Protein AF-A0A944BV56-F1 (afdb_monomer)

Mean predicted aligned error: 5.51 Å

Radius of gyration: 13.83 Å; Cα contacts (8 Å, |Δi|>4): 151; chains: 1; bounding box: 31×41×32 Å

Secondary structure (DSSP, 8-state):
-EEEEEETTTEEEEES--SSHHHHHHHHHHHHHHHHHHHHH-SS-EEEEETTEEEEE--GGGHHHHHHHHHHHHHHHHHSBTTEEEEEE--HHHHHHHHH--

Structure (mmCIF, N/CA/C/O backbone):
data_AF-A0A944BV56-F1
#
_entry.id   AF-A0A944BV56-F1
#
loop_
_atom_site.group_PDB
_atom_site.id
_atom_site.type_symbol
_atom_site.label_atom_id
_atom_site.label_alt_id
_atom_site.label_comp_id
_atom_site.label_asym_id
_atom_site.label_entity_id
_atom_site.label_seq_id
_atom_site.pdbx_PDB_ins_code
_atom_site.Cartn_x
_atom_site.Cartn_y
_atom_site.Cartn_z
_atom_site.occupancy
_atom_site.B_iso_or_equiv
_atom_site.auth_seq_id
_atom_site.auth_comp_id
_atom_site.auth_asym_id
_atom_site.auth_atom_id
_atom_site.pdbx_PDB_model_num
ATOM 1 N N . MET A 1 1 ? -6.991 -4.837 14.073 1.00 87.25 1 MET A N 1
ATOM 2 C CA . MET A 1 1 ? -6.757 -3.451 13.615 1.00 87.25 1 MET A CA 1
ATOM 3 C C . MET A 1 1 ? -5.787 -3.560 12.464 1.00 87.25 1 MET A C 1
ATOM 5 O O . MET A 1 1 ? -4.832 -4.317 12.599 1.00 87.25 1 MET A O 1
ATOM 9 N N . THR A 1 2 ? -6.052 -2.881 11.352 1.00 94.69 2 THR A N 1
ATOM 10 C CA . THR A 1 2 ? -5.130 -2.874 10.210 1.00 94.69 2 THR A CA 1
ATOM 11 C C . THR A 1 2 ? -4.175 -1.697 10.343 1.00 94.69 2 THR A C 1
ATOM 13 O O . THR A 1 2 ? -4.609 -0.559 10.526 1.00 94.69 2 THR A O 1
ATOM 16 N N . GLU A 1 3 ? -2.880 -1.973 10.263 1.00 96.38 3 GLU A N 1
ATOM 17 C CA . GLU A 1 3 ? -1.824 -0.966 10.316 1.00 96.38 3 GLU A CA 1
ATOM 18 C C . GLU A 1 3 ? -1.218 -0.800 8.929 1.00 96.38 3 GLU A C 1
ATOM 20 O O . GLU A 1 3 ? -0.830 -1.779 8.297 1.00 96.38 3 GLU A O 1
ATOM 25 N N . ILE A 1 4 ? -1.142 0.439 8.456 1.00 96.50 4 ILE A N 1
ATOM 26 C CA . ILE A 1 4 ? -0.576 0.776 7.154 1.00 96.50 4 ILE A CA 1
ATOM 27 C C . ILE A 1 4 ? 0.534 1.789 7.381 1.00 96.50 4 ILE A C 1
ATOM 29 O O . ILE A 1 4 ? 0.320 2.839 7.980 1.00 96.50 4 ILE A O 1
ATOM 33 N N . THR A 1 5 ? 1.733 1.479 6.912 1.00 96.06 5 THR A N 1
ATOM 34 C CA . THR A 1 5 ? 2.880 2.382 6.939 1.00 96.06 5 THR A CA 1
ATOM 35 C C . THR A 1 5 ? 3.259 2.730 5.512 1.00 96.06 5 THR A C 1
ATOM 37 O O . THR A 1 5 ? 3.477 1.839 4.701 1.00 96.06 5 THR A O 1
ATOM 40 N N . ILE A 1 6 ? 3.358 4.022 5.218 1.00 92.75 6 ILE A N 1
ATOM 41 C CA . ILE A 1 6 ? 3.832 4.538 3.934 1.00 92.75 6 ILE A CA 1
ATOM 42 C C . ILE A 1 6 ? 5.129 5.297 4.214 1.00 92.75 6 ILE A C 1
ATOM 44 O O . ILE A 1 6 ? 5.117 6.328 4.892 1.00 92.75 6 ILE A O 1
ATOM 48 N N . LYS A 1 7 ? 6.261 4.752 3.762 1.00 89.50 7 LYS A N 1
ATOM 49 C CA . LYS A 1 7 ? 7.592 5.350 3.909 1.00 89.50 7 LYS A CA 1
ATOM 50 C C . LYS A 1 7 ? 7.982 6.032 2.601 1.00 89.50 7 LYS A C 1
ATOM 52 O O . LYS A 1 7 ? 8.174 5.383 1.570 1.00 89.50 7 LYS A O 1
ATOM 57 N N . GLY A 1 8 ? 8.102 7.353 2.653 1.00 80.50 8 GLY A N 1
ATOM 58 C CA . GLY A 1 8 ? 8.257 8.199 1.478 1.00 80.50 8 GLY A CA 1
ATOM 59 C C . GLY A 1 8 ? 7.116 7.963 0.493 1.00 80.50 8 GLY A C 1
ATOM 60 O O . GLY A 1 8 ? 5.958 7.862 0.892 1.00 80.50 8 GLY A O 1
ATOM 61 N N . LYS A 1 9 ? 7.456 7.844 -0.790 1.00 81.19 9 LYS A N 1
ATOM 62 C CA . LYS A 1 9 ? 6.492 7.617 -1.876 1.00 81.19 9 LYS A CA 1
ATOM 63 C C . LYS A 1 9 ? 6.563 6.217 -2.490 1.00 81.19 9 LYS A C 1
ATOM 65 O O . LYS A 1 9 ? 5.966 5.984 -3.535 1.00 81.19 9 LYS A O 1
ATOM 70 N N . TYR A 1 10 ? 7.315 5.306 -1.869 1.00 88.12 10 TYR A N 1
ATOM 71 C CA . TYR A 1 10 ? 7.808 4.109 -2.558 1.00 88.12 10 TYR A CA 1
ATOM 72 C C . TYR A 1 10 ? 7.716 2.817 -1.747 1.00 88.12 10 TYR A C 1
ATOM 74 O O . TYR A 1 10 ? 7.679 1.761 -2.357 1.00 88.12 10 TYR A O 1
ATOM 82 N N . ASP A 1 11 ? 7.675 2.854 -0.412 1.00 93.81 11 ASP A N 1
ATOM 83 C CA . ASP A 1 11 ? 7.617 1.636 0.417 1.00 93.81 11 ASP A CA 1
ATOM 84 C C . ASP A 1 11 ? 6.337 1.643 1.257 1.00 93.81 11 ASP A C 1
ATOM 86 O O . ASP A 1 11 ? 6.143 2.495 2.127 1.00 93.81 11 ASP A O 1
ATOM 90 N N . ILE A 1 12 ? 5.444 0.706 0.955 1.00 96.94 12 ILE A N 1
ATOM 91 C CA . ILE A 1 12 ? 4.142 0.540 1.596 1.00 96.94 12 ILE A CA 1
ATOM 92 C C . ILE A 1 12 ? 4.160 -0.786 2.340 1.00 96.94 12 ILE A C 1
ATOM 94 O O . ILE A 1 12 ? 4.439 -1.829 1.759 1.00 96.94 12 ILE A O 1
ATOM 98 N N . GLU A 1 13 ? 3.792 -0.762 3.613 1.00 97.69 13 GLU A N 1
ATOM 99 C CA . GLU A 1 13 ? 3.663 -1.949 4.448 1.00 97.69 13 GLU A CA 1
ATOM 100 C C . GLU A 1 13 ? 2.274 -1.983 5.090 1.00 97.69 13 GLU A C 1
ATOM 102 O O . GLU A 1 13 ? 1.841 -1.004 5.692 1.00 97.69 13 GLU A O 1
ATOM 107 N N . ILE A 1 14 ? 1.579 -3.111 4.976 1.00 97.44 14 ILE A N 1
ATOM 108 C CA . ILE A 1 14 ? 0.224 -3.343 5.480 1.00 97.44 14 ILE A CA 1
ATOM 109 C C . ILE A 1 14 ? 0.260 -4.572 6.385 1.00 97.44 14 ILE A C 1
ATOM 111 O O . ILE A 1 14 ? 0.776 -5.616 5.989 1.00 97.44 14 ILE A O 1
ATOM 115 N N . LYS A 1 15 ? -0.289 -4.458 7.598 1.00 96.88 15 LYS A N 1
ATOM 116 C CA . LYS A 1 15 ? -0.305 -5.527 8.605 1.00 96.88 15 LYS A CA 1
ATOM 117 C C . LYS A 1 15 ? -1.673 -5.697 9.238 1.00 96.88 15 LYS A C 1
ATOM 119 O O . LYS A 1 15 ? -2.349 -4.724 9.577 1.00 96.88 15 LYS A O 1
ATOM 124 N N . GLY A 1 16 ? -2.000 -6.948 9.521 1.00 94.81 16 GLY A N 1
ATOM 125 C CA . GLY A 1 16 ? -3.167 -7.363 10.27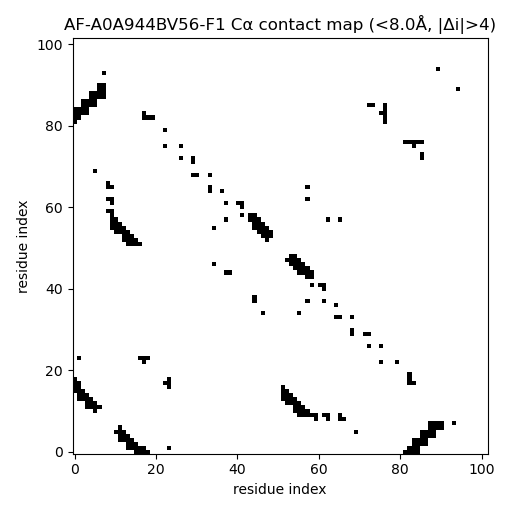2 1.00 94.81 16 GLY A CA 1
ATOM 126 C C . GLY A 1 16 ? -4.480 -7.215 9.511 1.00 94.81 16 GLY A C 1
ATOM 127 O O . GLY A 1 16 ? -4.573 -6.665 8.414 1.00 94.81 16 GLY A O 1
ATOM 128 N N . HIS A 1 17 ? -5.537 -7.689 10.161 1.00 92.94 17 HIS A N 1
ATOM 129 C CA . HIS A 1 17 ? -6.894 -7.630 9.641 1.00 92.94 17 HIS A CA 1
ATOM 130 C C . HIS A 1 17 ? -7.748 -6.614 10.402 1.00 92.94 17 HIS A C 1
ATOM 132 O O . HIS A 1 17 ? -7.606 -6.384 11.616 1.00 92.94 17 HIS A O 1
ATOM 138 N N . SER A 1 18 ? -8.683 -6.021 9.669 1.00 91.75 18 SER A N 1
ATOM 139 C CA . SER A 1 18 ? -9.734 -5.200 10.248 1.00 91.75 18 SER A CA 1
ATOM 140 C C . SER A 1 18 ? -10.850 -6.114 10.774 1.00 91.75 18 SER A C 1
ATOM 142 O O . SER A 1 18 ? -11.277 -7.013 10.047 1.00 91.75 18 SER A O 1
ATOM 144 N N . PRO A 1 19 ? -11.372 -5.882 11.994 1.00 91.69 19 PRO A N 1
ATOM 145 C CA . PRO A 1 19 ? -12.559 -6.586 12.482 1.00 91.69 19 PRO A CA 1
ATOM 146 C C . PRO A 1 19 ? -13.817 -6.280 11.646 1.00 91.69 19 PRO A C 1
ATOM 148 O O . PRO A 1 19 ? -14.723 -7.109 11.586 1.00 91.69 19 PRO A O 1
ATOM 151 N N . ASP A 1 20 ? -13.879 -5.125 10.967 1.00 95.12 20 ASP A N 1
ATOM 152 C CA . ASP A 1 20 ? -14.914 -4.847 9.964 1.00 95.12 20 ASP A CA 1
ATOM 153 C C . ASP A 1 20 ? -14.480 -5.404 8.599 1.00 95.12 20 ASP A C 1
ATOM 155 O O . ASP A 1 20 ? -13.500 -4.940 8.001 1.00 95.12 20 ASP A O 1
ATOM 159 N N . LYS A 1 21 ? -15.237 -6.388 8.096 1.00 94.75 21 LYS A N 1
ATOM 160 C CA . LYS A 1 21 ? -14.975 -7.069 6.819 1.00 94.75 21 LYS A CA 1
ATOM 161 C C . LYS A 1 21 ? -15.041 -6.130 5.614 1.00 94.75 21 LYS A C 1
ATOM 163 O O . LYS A 1 21 ? -14.312 -6.342 4.651 1.00 94.75 21 LYS A O 1
ATOM 168 N N . ARG A 1 22 ? -15.879 -5.090 5.657 1.00 94.50 22 ARG A N 1
ATOM 169 C CA . ARG A 1 22 ? -16.014 -4.110 4.564 1.00 94.50 22 ARG A CA 1
ATOM 170 C C . ARG A 1 22 ? -14.772 -3.236 4.480 1.00 94.50 22 ARG A C 1
ATOM 172 O O . ARG A 1 22 ? -14.267 -2.998 3.390 1.00 94.50 22 ARG A O 1
ATOM 179 N N . VAL A 1 23 ? -14.250 -2.824 5.636 1.00 95.62 23 VAL A N 1
ATOM 180 C CA . VAL A 1 23 ? -12.990 -2.076 5.727 1.00 95.62 23 VAL A CA 1
ATOM 181 C C . VAL A 1 23 ? -11.824 -2.942 5.260 1.00 95.62 23 VAL A C 1
ATOM 183 O O . VAL A 1 23 ? -11.042 -2.497 4.426 1.00 95.62 23 VAL A O 1
ATOM 186 N N . CYS A 1 24 ? -11.749 -4.196 5.725 1.00 95.38 24 CYS A N 1
ATOM 187 C CA . CYS A 1 24 ? -10.709 -5.135 5.296 1.00 95.38 24 CYS A CA 1
ATOM 188 C C . CYS A 1 24 ? -10.733 -5.323 3.770 1.00 95.38 24 CYS A C 1
ATOM 190 O O . CYS A 1 24 ? -9.710 -5.162 3.116 1.00 95.38 24 CYS A O 1
ATOM 192 N N . SER A 1 25 ? -11.917 -5.568 3.197 1.00 95.75 25 SER A N 1
ATOM 193 C CA . SER A 1 25 ? -12.099 -5.718 1.749 1.00 95.75 25 SER A CA 1
ATOM 194 C C . SER A 1 25 ? -11.750 -4.447 0.972 1.00 95.75 25 SER A C 1
ATOM 196 O O . SER A 1 25 ? -11.179 -4.542 -0.112 1.00 95.75 25 SER A O 1
ATOM 198 N N . GLY A 1 26 ? -12.089 -3.264 1.492 1.00 97.12 26 GLY A N 1
ATOM 199 C CA . GLY A 1 26 ? -11.772 -1.987 0.851 1.00 97.12 26 GLY A CA 1
ATOM 200 C C . GLY A 1 26 ? -10.267 -1.736 0.772 1.00 97.12 26 GLY A C 1
ATOM 201 O O . GLY A 1 26 ? -9.766 -1.357 -0.284 1.00 97.12 26 GLY A O 1
ATOM 202 N N . ILE A 1 27 ? -9.541 -2.022 1.857 1.00 96.81 27 ILE A N 1
ATOM 203 C CA . ILE A 1 27 ? -8.074 -1.948 1.881 1.00 96.81 27 ILE A CA 1
ATOM 204 C C . ILE A 1 27 ? -7.487 -2.946 0.882 1.00 96.81 27 ILE A C 1
ATOM 206 O O . ILE A 1 27 ? -6.720 -2.538 0.018 1.00 96.81 27 ILE A O 1
ATOM 210 N N . SER A 1 28 ? -7.906 -4.217 0.927 1.00 96.69 28 SER A N 1
ATOM 211 C CA . SER A 1 28 ? -7.432 -5.244 -0.013 1.00 96.69 28 SER A CA 1
ATOM 212 C C . SER A 1 28 ? -7.691 -4.871 -1.475 1.00 96.69 28 SER A C 1
ATOM 214 O O . SER A 1 28 ? -6.834 -5.095 -2.321 1.00 96.69 28 SER A O 1
ATOM 216 N N . THR A 1 29 ? -8.836 -4.250 -1.774 1.00 98.06 29 THR A N 1
ATOM 217 C CA . THR A 1 29 ? -9.167 -3.795 -3.135 1.00 98.06 29 THR A CA 1
ATOM 218 C C . THR A 1 29 ? -8.209 -2.706 -3.610 1.00 98.06 29 THR A C 1
ATOM 220 O O . THR A 1 29 ? -7.726 -2.768 -4.737 1.00 98.06 29 THR A O 1
ATOM 223 N N . LEU A 1 30 ? -7.907 -1.717 -2.762 1.00 97.81 30 LEU A N 1
ATOM 224 C CA . LEU A 1 30 ? -6.954 -0.657 -3.104 1.00 97.81 30 LEU A CA 1
ATOM 225 C C . LEU A 1 30 ? -5.535 -1.208 -3.281 1.00 97.81 30 LEU A C 1
ATOM 227 O O . LEU A 1 30 ? -4.840 -0.799 -4.208 1.00 97.81 30 LEU A O 1
ATOM 231 N N . THR A 1 31 ? -5.124 -2.151 -2.433 1.00 97.50 31 THR A N 1
ATOM 232 C CA . THR A 1 31 ? -3.814 -2.807 -2.527 1.00 97.50 31 THR A CA 1
ATOM 233 C C . THR A 1 31 ? -3.676 -3.597 -3.827 1.00 97.50 31 THR A C 1
ATOM 235 O O . THR A 1 31 ? -2.708 -3.395 -4.554 1.00 97.50 31 THR A O 1
ATOM 238 N N . ALA A 1 32 ? -4.671 -4.422 -4.167 1.00 97.19 32 ALA A N 1
ATOM 239 C CA . ALA A 1 32 ? -4.678 -5.198 -5.406 1.00 97.19 32 ALA A CA 1
ATOM 240 C C . ALA A 1 32 ? -4.747 -4.302 -6.655 1.00 97.19 32 ALA A C 1
ATOM 242 O O . ALA A 1 32 ? -4.120 -4.591 -7.670 1.00 97.19 32 ALA A O 1
ATOM 243 N N . ALA A 1 33 ? -5.478 -3.183 -6.590 1.00 98.12 33 ALA A N 1
ATOM 244 C CA . ALA A 1 33 ? -5.518 -2.214 -7.683 1.00 98.12 33 ALA A CA 1
ATOM 245 C C . ALA A 1 33 ? -4.150 -1.553 -7.916 1.00 98.12 33 ALA A C 1
ATOM 247 O O . ALA A 1 33 ? -3.742 -1.380 -9.065 1.00 98.12 33 ALA A O 1
ATOM 248 N N . LEU A 1 34 ? -3.432 -1.208 -6.841 1.00 97.38 34 LEU A N 1
ATOM 249 C CA . LEU A 1 34 ? -2.075 -0.679 -6.941 1.00 97.38 34 LEU A CA 1
ATOM 250 C C . LEU A 1 34 ? -1.115 -1.724 -7.518 1.00 97.38 34 LEU A C 1
ATOM 252 O O . LEU A 1 34 ? -0.390 -1.411 -8.456 1.00 97.38 34 LEU A O 1
ATOM 256 N N . GLU A 1 35 ? -1.130 -2.954 -7.003 1.00 97.00 35 GLU A N 1
ATOM 257 C CA . GLU A 1 35 ? -0.301 -4.047 -7.525 1.00 97.00 35 GLU A CA 1
ATOM 258 C C . GLU A 1 35 ? -0.566 -4.288 -9.015 1.00 97.00 35 GLU A C 1
ATOM 260 O O . GLU A 1 35 ? 0.369 -4.312 -9.813 1.00 97.00 35 GLU A O 1
ATOM 265 N N . GLY A 1 36 ? -1.836 -4.397 -9.412 1.00 97.62 36 GLY A N 1
ATOM 266 C CA . GLY A 1 36 ? -2.211 -4.590 -10.808 1.00 97.62 36 GLY A CA 1
ATOM 267 C C . GLY A 1 36 ? -1.732 -3.444 -11.700 1.00 97.62 36 GLY A C 1
ATOM 268 O O . GLY A 1 36 ? -1.280 -3.683 -12.819 1.00 97.62 36 GLY A O 1
ATOM 269 N N . TRP A 1 37 ? -1.772 -2.201 -11.212 1.00 97.75 37 TRP A N 1
ATOM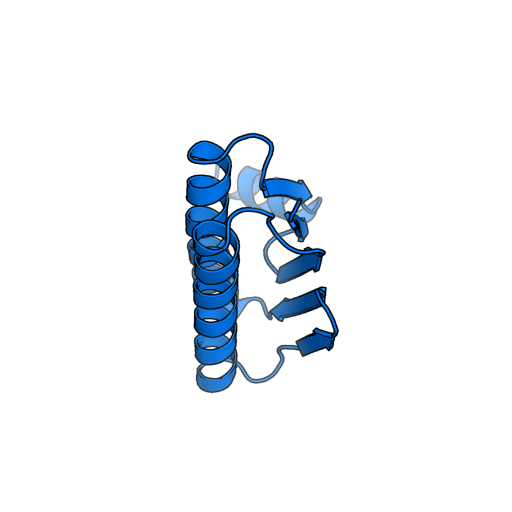 270 C CA . TRP A 1 37 ? -1.191 -1.075 -11.938 1.00 97.75 37 TRP A CA 1
ATOM 271 C C . TRP A 1 37 ? 0.332 -1.210 -12.059 1.00 97.75 37 TRP A C 1
ATOM 273 O O . TRP A 1 37 ? 0.858 -1.070 -13.163 1.00 97.75 37 TRP A O 1
ATOM 283 N N . LEU A 1 38 ? 1.033 -1.530 -10.966 1.00 97.12 38 LEU A N 1
ATOM 284 C CA . LEU A 1 38 ? 2.491 -1.689 -10.950 1.00 97.12 38 LEU A CA 1
ATOM 285 C C . LEU A 1 38 ? 2.946 -2.775 -11.929 1.00 97.12 38 LEU A C 1
ATOM 287 O O . LEU A 1 38 ? 3.785 -2.506 -12.785 1.00 97.12 38 LEU A O 1
ATOM 291 N N . LEU A 1 39 ? 2.309 -3.946 -11.883 1.00 96.75 39 LEU A N 1
ATOM 292 C CA . LEU A 1 39 ? 2.596 -5.083 -12.759 1.00 96.75 39 LEU A CA 1
ATOM 293 C C . LEU A 1 39 ? 2.554 -4.726 -14.252 1.00 96.75 39 LEU A C 1
ATOM 295 O O . LEU A 1 39 ? 3.284 -5.310 -15.048 1.00 96.75 39 LEU A O 1
ATOM 299 N N . ASN A 1 40 ? 1.694 -3.782 -14.639 1.00 97.06 40 ASN A N 1
ATOM 300 C CA . ASN A 1 40 ? 1.472 -3.426 -16.040 1.00 97.06 40 ASN A CA 1
ATOM 301 C C . ASN A 1 40 ? 2.221 -2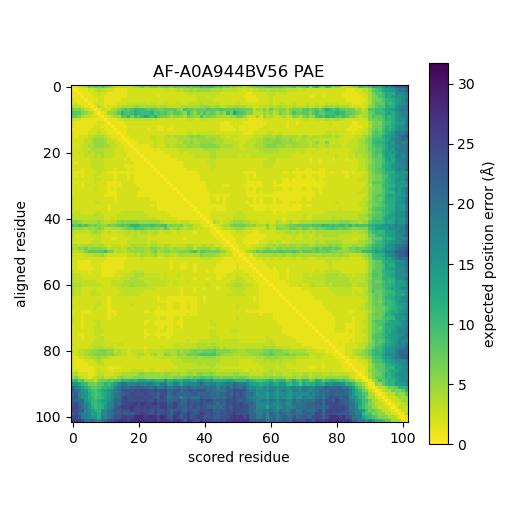.167 -16.499 1.00 97.06 40 ASN A C 1
ATOM 303 O O . ASN A 1 40 ? 2.254 -1.902 -17.699 1.00 97.06 40 ASN A O 1
ATOM 307 N N . ASN A 1 41 ? 2.778 -1.368 -15.584 1.00 96.88 41 ASN A N 1
ATOM 308 C CA . ASN A 1 41 ? 3.315 -0.042 -15.918 1.00 96.88 41 ASN A CA 1
ATOM 309 C C . ASN A 1 41 ? 4.769 0.172 -15.487 1.00 96.88 41 ASN A C 1
ATOM 311 O O . ASN A 1 41 ? 5.387 1.130 -15.948 1.00 96.88 41 ASN A O 1
ATOM 315 N N . VAL A 1 42 ? 5.330 -0.686 -14.629 1.00 95.44 42 VAL A N 1
ATOM 316 C CA . VAL A 1 42 ? 6.721 -0.566 -14.175 1.00 95.44 42 VAL A CA 1
ATOM 317 C C . VAL A 1 42 ? 7.429 -1.920 -14.179 1.00 95.44 42 VAL A C 1
ATOM 319 O O . VAL A 1 42 ? 6.798 -2.959 -14.014 1.00 95.44 42 VAL A O 1
ATOM 322 N N . SER A 1 43 ? 8.749 -1.917 -14.369 1.00 87.25 43 SER A N 1
ATOM 323 C CA . SER A 1 43 ? 9.549 -3.148 -14.439 1.00 87.25 43 SER A CA 1
ATOM 324 C C . SER A 1 43 ? 10.098 -3.611 -13.085 1.00 87.25 43 SER A C 1
ATOM 326 O O . SER A 1 43 ? 10.308 -4.806 -12.893 1.00 87.25 43 SER A O 1
ATOM 328 N N . ASP A 1 44 ? 10.298 -2.685 -12.140 1.00 91.62 44 ASP A N 1
ATOM 329 C CA . ASP A 1 44 ? 11.179 -2.897 -10.980 1.00 91.62 44 ASP A CA 1
ATOM 330 C C . ASP A 1 44 ? 10.448 -2.697 -9.638 1.00 91.62 44 ASP A C 1
ATOM 332 O O . ASP A 1 44 ? 10.952 -2.039 -8.725 1.00 91.62 44 ASP A O 1
ATOM 336 N N . TYR A 1 45 ? 9.234 -3.237 -9.502 1.00 96.44 45 TYR A N 1
ATOM 337 C CA . TYR A 1 45 ? 8.520 -3.247 -8.221 1.00 96.44 45 TYR A CA 1
ATOM 338 C C . TYR A 1 45 ? 8.703 -4.580 -7.483 1.00 96.44 45 TYR A C 1
ATOM 340 O O . TYR A 1 45 ? 8.911 -5.627 -8.095 1.00 96.44 45 TYR A O 1
ATOM 348 N N . THR A 1 46 ? 8.598 -4.554 -6.155 1.00 96.62 46 THR A N 1
ATOM 349 C CA . THR A 1 46 ? 8.502 -5.766 -5.335 1.00 96.62 46 THR A CA 1
ATOM 350 C C . THR A 1 46 ? 7.142 -5.836 -4.665 1.00 96.62 46 THR A C 1
ATOM 352 O O . THR A 1 46 ? 6.609 -4.827 -4.199 1.00 96.62 46 THR A O 1
ATOM 355 N N . TYR A 1 47 ? 6.587 -7.044 -4.612 1.00 96.69 47 TYR A N 1
ATOM 356 C CA . TYR A 1 47 ? 5.346 -7.349 -3.918 1.00 96.69 47 TYR A CA 1
ATOM 357 C C . TYR A 1 47 ? 5.549 -8.615 -3.091 1.00 96.69 47 TYR A C 1
ATOM 359 O 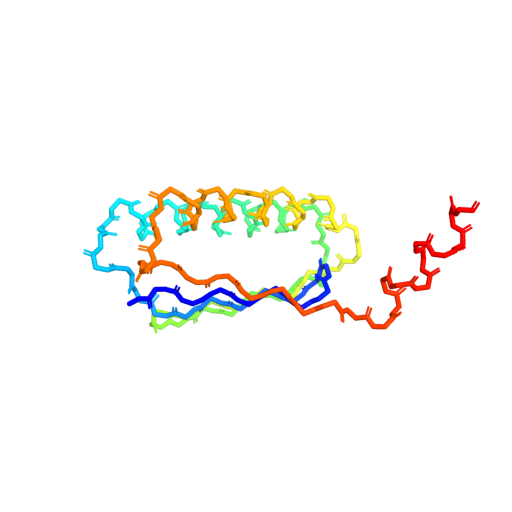O . TYR A 1 47 ? 5.902 -9.672 -3.615 1.00 96.69 47 TYR A O 1
ATOM 367 N N . HIS A 1 48 ? 5.375 -8.486 -1.781 1.00 96.56 48 HIS A N 1
ATOM 368 C CA . HIS A 1 48 ? 5.485 -9.581 -0.831 1.00 96.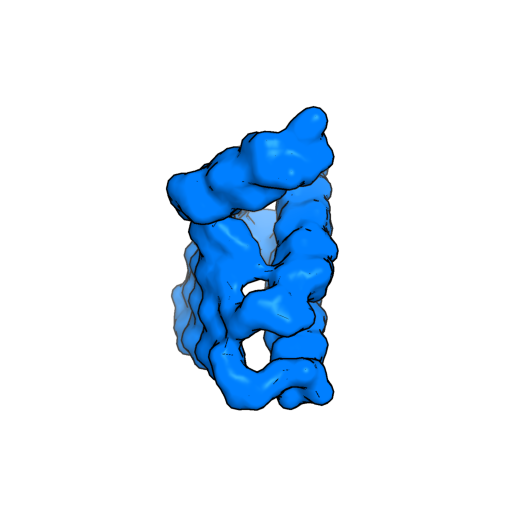56 48 HIS A CA 1
ATOM 369 C C . HIS A 1 48 ? 4.177 -9.700 -0.068 1.00 96.56 48 HIS A C 1
ATOM 371 O O . HIS A 1 48 ? 3.769 -8.752 0.600 1.00 96.56 48 HIS A O 1
ATOM 377 N N . GLU A 1 49 ? 3.559 -10.873 -0.125 1.00 95.44 49 GLU A N 1
ATOM 378 C CA . GLU A 1 49 ? 2.309 -11.168 0.568 1.00 95.44 49 GLU A CA 1
ATOM 379 C C . GLU A 1 49 ? 2.475 -12.368 1.504 1.00 95.44 49 GLU A C 1
ATOM 381 O O . GLU A 1 49 ? 3.215 -13.313 1.224 1.00 95.44 49 GLU A O 1
ATOM 386 N N . GLY A 1 50 ? 1.788 -12.302 2.640 1.00 92.44 50 GLY A N 1
ATOM 387 C CA . GLY A 1 50 ? 1.659 -13.367 3.624 1.00 92.44 50 GLY A CA 1
ATOM 388 C C . GLY A 1 50 ? 0.359 -13.212 4.411 1.00 92.44 50 GLY A C 1
ATOM 389 O O . GLY A 1 50 ? -0.429 -12.301 4.160 1.00 92.44 50 GLY A O 1
ATOM 390 N N . ASP A 1 51 ? 0.130 -14.092 5.385 1.00 91.19 51 ASP A N 1
ATOM 391 C CA . ASP A 1 51 ? -1.095 -14.059 6.190 1.00 91.19 51 ASP A CA 1
ATOM 392 C C . ASP A 1 51 ? -1.233 -12.727 6.949 1.00 91.19 51 ASP A C 1
ATOM 394 O O . ASP A 1 51 ? -0.446 -12.409 7.845 1.00 91.19 51 ASP A O 1
ATOM 398 N N . GLY A 1 52 ? -2.200 -11.910 6.526 1.00 92.19 52 GLY A N 1
ATOM 399 C CA . GLY A 1 52 ? -2.413 -10.562 7.046 1.00 92.19 52 GLY A CA 1
ATOM 400 C C . GLY A 1 52 ? -1.246 -9.598 6.816 1.00 92.19 52 GLY A C 1
ATOM 401 O O . GLY A 1 52 ? -1.127 -8.627 7.562 1.00 92.19 52 GLY A O 1
ATOM 402 N N . TYR A 1 53 ? -0.377 -9.839 5.833 1.00 96.62 53 TYR A N 1
ATOM 403 C CA . TYR A 1 53 ? 0.784 -8.996 5.547 1.00 96.62 53 TYR A CA 1
ATOM 404 C C . TYR A 1 53 ? 0.917 -8.713 4.056 1.00 96.62 53 TYR A C 1
ATOM 406 O O . TYR A 1 53 ? 0.912 -9.638 3.250 1.00 96.62 53 TYR A O 1
ATOM 414 N N . VAL A 1 54 ? 1.120 -7.444 3.701 1.00 97.69 54 VAL A N 1
ATOM 415 C CA . VAL A 1 54 ? 1.549 -7.047 2.356 1.00 97.69 54 VAL A CA 1
ATOM 416 C C . VAL A 1 54 ? 2.651 -6.002 2.466 1.00 97.69 54 VAL A C 1
ATOM 418 O O . VAL A 1 54 ? 2.534 -5.052 3.241 1.00 97.69 54 VAL A O 1
ATOM 421 N N . ARG A 1 55 ? 3.700 -6.131 1.655 1.00 97.50 55 ARG A N 1
ATOM 422 C CA . ARG A 1 55 ? 4.684 -5.072 1.435 1.00 97.50 55 ARG A CA 1
ATOM 423 C C . ARG A 1 55 ? 4.917 -4.842 -0.045 1.00 97.50 55 ARG A C 1
ATOM 425 O O . ARG A 1 55 ? 5.160 -5.787 -0.789 1.00 97.50 55 ARG A O 1
ATOM 432 N N . ILE A 1 56 ? 4.884 -3.574 -0.435 1.00 97.38 56 ILE A N 1
ATOM 433 C CA . ILE A 1 56 ? 5.082 -3.119 -1.805 1.00 97.38 56 ILE A CA 1
ATOM 434 C C . ILE A 1 56 ? 6.245 -2.137 -1.810 1.00 97.38 56 ILE A C 1
ATOM 436 O O . ILE A 1 56 ? 6.196 -1.137 -1.097 1.00 97.38 56 ILE A O 1
ATOM 440 N N . THR A 1 57 ? 7.268 -2.403 -2.622 1.00 96.44 57 THR A N 1
ATOM 441 C CA . THR A 1 57 ? 8.264 -1.384 -2.981 1.00 96.44 57 THR A CA 1
ATOM 442 C C . THR A 1 57 ? 8.060 -1.008 -4.438 1.00 96.44 57 THR A C 1
ATOM 444 O O . THR A 1 57 ? 8.151 -1.864 -5.311 1.00 96.44 57 THR A O 1
ATOM 447 N N . ALA A 1 58 ? 7.755 0.255 -4.701 1.00 95.06 58 ALA A N 1
ATOM 448 C CA . ALA A 1 58 ? 7.467 0.775 -6.028 1.00 95.06 58 ALA A CA 1
ATOM 449 C C . ALA A 1 58 ? 8.591 1.714 -6.502 1.00 95.06 58 ALA A C 1
ATOM 451 O O . ALA A 1 58 ? 9.151 2.451 -5.688 1.00 95.06 58 ALA A O 1
ATOM 452 N N . PRO A 1 59 ? 8.929 1.723 -7.801 1.00 93.88 59 PRO A N 1
ATOM 453 C CA . PRO A 1 59 ? 9.922 2.642 -8.338 1.00 93.88 59 PRO A CA 1
ATOM 454 C C . PRO A 1 59 ? 9.332 4.055 -8.502 1.00 93.88 59 PRO A C 1
ATOM 456 O O . PRO A 1 59 ? 8.132 4.279 -8.310 1.00 93.88 59 PRO A O 1
ATOM 459 N N . LYS A 1 60 ? 10.174 5.038 -8.844 1.00 91.31 60 LYS A N 1
ATOM 460 C CA . LYS A 1 60 ? 9.786 6.460 -8.861 1.00 91.31 60 LYS A CA 1
ATOM 461 C C . LYS A 1 60 ? 8.654 6.770 -9.843 1.00 91.31 60 LYS A C 1
ATOM 463 O O . LYS A 1 60 ? 7.808 7.618 -9.581 1.00 91.31 60 LYS A O 1
ATOM 468 N N . GLU A 1 61 ? 8.608 6.055 -10.954 1.00 92.69 61 GLU A N 1
ATOM 469 C CA . GLU A 1 61 ? 7.603 6.161 -12.010 1.00 92.69 61 GLU A CA 1
ATOM 470 C C . GLU A 1 61 ? 6.183 5.868 -11.498 1.00 92.69 61 GLU A C 1
ATOM 472 O O . GLU A 1 61 ? 5.204 6.335 -12.076 1.00 92.69 61 GLU A O 1
ATOM 477 N N . ALA A 1 62 ? 6.064 5.137 -10.386 1.00 94.06 62 ALA A N 1
ATOM 478 C CA . ALA A 1 62 ? 4.796 4.806 -9.752 1.00 94.06 62 ALA A CA 1
ATOM 479 C C . ALA A 1 62 ? 4.315 5.845 -8.724 1.00 94.06 62 ALA A C 1
ATOM 481 O O . ALA A 1 62 ? 3.271 5.637 -8.106 1.00 94.06 62 ALA A O 1
ATOM 482 N N . GLU A 1 63 ? 5.039 6.953 -8.530 1.00 92.62 63 GLU A N 1
ATOM 483 C CA . GLU A 1 63 ? 4.760 7.968 -7.506 1.00 92.62 63 GLU A CA 1
ATOM 484 C C . GLU A 1 63 ? 3.284 8.394 -7.483 1.00 92.62 63 GLU A C 1
ATOM 486 O O . GLU A 1 63 ? 2.637 8.341 -6.439 1.00 92.62 63 GLU A O 1
ATOM 491 N N . THR A 1 64 ? 2.711 8.736 -8.639 1.00 92.88 64 THR A N 1
ATOM 492 C CA . THR A 1 64 ? 1.301 9.145 -8.723 1.00 92.88 64 THR A CA 1
ATOM 493 C C . THR A 1 64 ? 0.341 8.016 -8.342 1.00 92.88 64 THR A C 1
ATOM 495 O O . THR A 1 64 ? -0.660 8.265 -7.671 1.00 92.88 64 THR A O 1
ATOM 498 N N . ALA A 1 65 ? 0.631 6.769 -8.724 1.00 94.88 65 ALA A N 1
ATOM 499 C CA . ALA A 1 65 ? -0.204 5.623 -8.366 1.00 94.88 65 A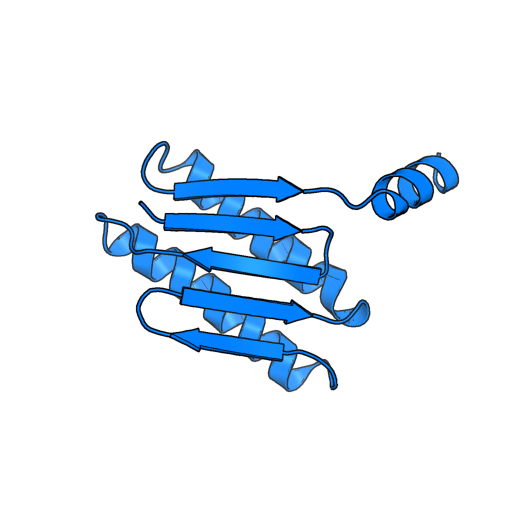LA A CA 1
ATOM 500 C C . ALA A 1 65 ? -0.168 5.361 -6.850 1.00 94.88 65 ALA A C 1
ATOM 502 O O . ALA A 1 65 ? -1.216 5.157 -6.230 1.00 94.88 65 ALA A O 1
ATOM 503 N N . VAL A 1 66 ? 1.017 5.456 -6.238 1.00 93.88 66 VAL A N 1
ATOM 504 C CA . VAL A 1 66 ? 1.193 5.342 -4.783 1.00 93.88 66 VAL A CA 1
ATOM 505 C C . VAL A 1 66 ? 0.488 6.484 -4.047 1.00 93.88 66 VAL A C 1
ATOM 507 O O . VAL A 1 66 ? -0.184 6.239 -3.045 1.00 93.88 66 VAL A O 1
ATOM 510 N N . GLU A 1 67 ? 0.560 7.717 -4.552 1.00 93.06 67 GLU A N 1
ATOM 511 C CA . GLU A 1 67 ? -0.162 8.860 -3.980 1.00 93.06 67 GLU A CA 1
ATOM 512 C C . GLU A 1 67 ? -1.685 8.652 -4.029 1.00 93.06 67 GLU A C 1
ATOM 514 O O . GLU A 1 67 ? -2.378 8.930 -3.046 1.00 93.06 67 GLU A O 1
ATOM 519 N N . MET A 1 68 ? -2.226 8.106 -5.124 1.00 95.56 68 MET A N 1
ATOM 520 C CA . MET A 1 68 ? -3.661 7.805 -5.222 1.00 95.56 68 MET A CA 1
ATOM 521 C C . MET A 1 68 ? -4.088 6.696 -4.257 1.00 95.56 68 MET A C 1
ATOM 523 O O . MET A 1 68 ? -5.118 6.829 -3.587 1.00 95.56 68 MET A O 1
ATOM 527 N N . PHE A 1 69 ? -3.280 5.640 -4.127 1.00 96.19 69 PHE A N 1
ATOM 528 C CA . PHE A 1 69 ? -3.479 4.609 -3.109 1.00 96.19 69 PHE A CA 1
ATOM 529 C C . PHE A 1 69 ? -3.491 5.218 -1.698 1.00 96.19 69 PHE A C 1
ATOM 531 O O . PHE A 1 69 ? -4.431 4.990 -0.932 1.00 96.19 69 PHE A O 1
ATOM 538 N N . ALA A 1 70 ? -2.502 6.059 -1.377 1.00 94.31 70 ALA A N 1
ATOM 539 C CA . ALA A 1 70 ? -2.384 6.715 -0.078 1.00 94.31 70 ALA A CA 1
ATOM 540 C C . ALA A 1 70 ? -3.617 7.573 0.246 1.00 94.31 70 ALA A C 1
ATOM 542 O O . ALA A 1 70 ? -4.152 7.489 1.352 1.00 94.31 70 ALA A O 1
ATOM 543 N N . ILE A 1 71 ? -4.126 8.348 -0.719 1.00 94.31 71 ILE A N 1
ATOM 544 C CA . ILE A 1 71 ? -5.360 9.133 -0.551 1.00 94.31 71 ILE A CA 1
ATOM 545 C C . ILE A 1 71 ? -6.553 8.225 -0.232 1.00 94.31 71 ILE A C 1
ATOM 547 O O . ILE A 1 71 ? -7.345 8.549 0.658 1.00 94.31 71 ILE A O 1
ATOM 551 N N . GLY A 1 72 ? -6.701 7.102 -0.941 1.00 96.06 72 GLY A N 1
ATOM 552 C CA . GLY A 1 72 ? -7.775 6.137 -0.697 1.00 96.06 72 GLY A CA 1
ATOM 553 C C . GLY A 1 72 ? -7.721 5.566 0.720 1.00 96.06 72 GLY A C 1
ATOM 554 O O . GLY A 1 72 ? -8.718 5.592 1.443 1.00 96.06 72 GLY A O 1
ATOM 555 N N . ILE A 1 73 ? -6.537 5.136 1.150 1.00 95.62 73 ILE A N 1
ATOM 556 C CA . ILE A 1 73 ? -6.306 4.597 2.491 1.00 95.62 73 ILE A CA 1
ATOM 557 C C . ILE A 1 73 ? -6.554 5.642 3.590 1.00 95.62 73 ILE A C 1
ATOM 559 O O . ILE A 1 73 ? -7.239 5.345 4.569 1.00 95.62 73 ILE A O 1
ATOM 563 N N . LEU A 1 74 ? -6.085 6.881 3.417 1.00 94.81 74 LEU A N 1
ATOM 564 C CA . LEU A 1 74 ? -6.330 7.976 4.367 1.00 94.81 74 LEU A CA 1
ATOM 565 C C . LEU A 1 74 ? -7.823 8.311 4.493 1.00 94.81 74 LEU A C 1
ATOM 567 O O . LEU A 1 74 ? -8.304 8.653 5.574 1.00 94.81 74 LEU A O 1
ATOM 571 N N . ARG A 1 75 ? -8.592 8.193 3.402 1.00 96.56 75 ARG A N 1
ATOM 572 C CA . ARG A 1 75 ? -10.055 8.337 3.459 1.00 96.56 75 ARG A CA 1
ATOM 573 C C . ARG A 1 75 ? -10.699 7.211 4.264 1.00 96.56 75 ARG A C 1
ATOM 575 O O . ARG A 1 75 ? -11.594 7.500 5.054 1.00 96.56 75 ARG A O 1
ATOM 582 N N . ILE A 1 76 ? -10.236 5.969 4.107 1.00 95.56 76 ILE A N 1
ATOM 583 C CA . ILE A 1 76 ? -10.715 4.836 4.913 1.00 95.56 76 ILE A CA 1
ATOM 584 C C . ILE A 1 76 ? -10.407 5.071 6.397 1.00 95.56 76 ILE A C 1
ATOM 586 O O . ILE A 1 76 ? -11.312 4.955 7.217 1.00 95.56 76 ILE A O 1
ATOM 590 N N . GLU A 1 77 ? -9.181 5.458 6.753 1.00 95.50 77 GLU A N 1
ATOM 591 C CA . GLU A 1 77 ? -8.824 5.774 8.144 1.00 95.50 77 GLU A CA 1
ATOM 592 C C . GLU A 1 77 ? -9.733 6.860 8.731 1.00 95.50 77 GLU A C 1
ATOM 594 O O . GLU A 1 77 ? -10.301 6.680 9.809 1.00 95.50 77 GLU A O 1
ATOM 599 N N . LYS A 1 78 ? -9.935 7.958 7.993 1.00 95.62 78 LYS A N 1
ATOM 600 C CA . LYS A 1 78 ? -10.805 9.058 8.421 1.00 95.62 78 LYS A CA 1
ATOM 601 C C . LYS A 1 78 ? -12.254 8.610 8.645 1.00 95.62 78 LYS A C 1
ATOM 603 O O . LYS A 1 78 ? -12.913 9.120 9.548 1.00 95.62 78 LYS A O 1
ATOM 608 N N . SER A 1 79 ? -12.762 7.695 7.821 1.00 96.00 79 SER A N 1
ATOM 609 C CA . SER A 1 79 ? -14.125 7.163 7.936 1.00 96.00 79 SER A CA 1
ATOM 610 C C . SER A 1 79 ? -14.280 6.097 9.023 1.00 96.00 79 SER A C 1
ATOM 612 O O . SER A 1 79 ? -15.387 5.914 9.526 1.00 96.00 79 SER A O 1
ATOM 614 N N . PHE A 1 80 ? -13.199 5.409 9.396 1.00 93.94 80 PHE A N 1
ATOM 615 C CA . PHE A 1 80 ? -13.206 4.290 10.341 1.00 93.94 80 PHE A CA 1
ATOM 616 C C . PHE A 1 80 ? -12.109 4.443 11.411 1.00 93.94 80 PHE A C 1
ATOM 618 O O . PHE A 1 80 ? -11.203 3.601 11.506 1.00 93.94 80 PHE A O 1
ATOM 625 N N . PRO A 1 81 ? -12.174 5.504 12.240 1.00 89.94 81 PRO A N 1
ATOM 626 C CA . PRO A 1 81 ? -11.154 5.769 13.246 1.00 89.94 81 PRO A CA 1
ATOM 627 C C . PRO A 1 81 ? -11.049 4.605 14.242 1.00 89.94 81 PRO A C 1
ATOM 629 O O . PRO A 1 81 ? -12.054 4.096 14.737 1.00 89.94 81 PRO A O 1
ATOM 632 N N . GLY A 1 82 ? -9.821 4.167 14.530 1.00 89.56 82 GLY A N 1
ATOM 633 C CA . GLY A 1 82 ? -9.535 3.072 15.468 1.00 89.56 82 GLY A CA 1
ATOM 634 C C . GLY A 1 82 ? -9.621 1.658 14.877 1.00 89.56 82 GLY A C 1
ATOM 635 O O . GLY A 1 82 ? -9.202 0.703 15.528 1.00 89.56 82 GLY A O 1
ATOM 636 N N . ILE A 1 83 ? -10.108 1.508 13.641 1.00 93.62 83 ILE A N 1
ATOM 637 C CA . ILE A 1 83 ? -10.097 0.230 12.905 1.00 93.62 83 ILE A CA 1
ATOM 638 C C . ILE A 1 83 ? -8.848 0.124 12.025 1.00 93.62 83 ILE A C 1
ATOM 640 O O . ILE A 1 83 ? -8.243 -0.951 11.918 1.00 93.62 83 ILE A O 1
ATOM 644 N N . VAL A 1 84 ? -8.470 1.253 11.428 1.00 94.81 84 VAL A N 1
ATOM 645 C CA . VAL A 1 84 ? -7.303 1.425 10.565 1.00 94.81 84 VAL A CA 1
ATOM 646 C C . VAL A 1 84 ? -6.416 2.501 11.169 1.00 94.81 84 VAL A C 1
ATOM 648 O O . VAL A 1 84 ? -6.920 3.481 11.717 1.00 94.81 84 VAL A O 1
ATOM 651 N N . ARG A 1 85 ? -5.104 2.309 11.070 1.00 95.50 85 A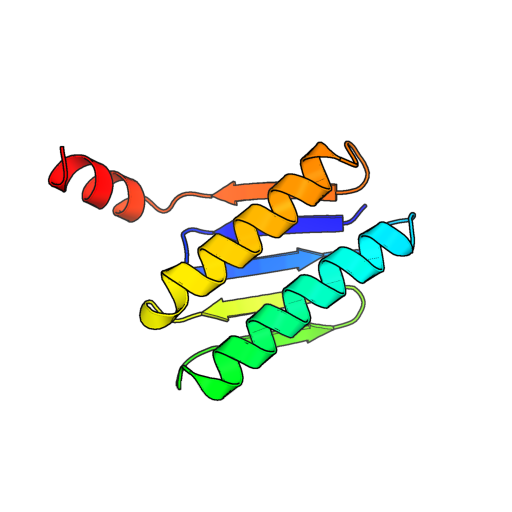RG A N 1
ATOM 652 C CA . ARG A 1 85 ? -4.105 3.318 11.417 1.00 95.50 85 ARG A CA 1
ATOM 653 C C . ARG A 1 85 ? -3.129 3.476 10.266 1.00 95.50 85 ARG A C 1
ATOM 655 O O . ARG A 1 85 ? -2.532 2.488 9.844 1.00 95.50 85 ARG A O 1
ATOM 662 N N . VAL A 1 86 ? -2.932 4.706 9.811 1.00 94.56 86 VAL A N 1
ATOM 663 C CA . VAL A 1 86 ? -2.005 5.053 8.735 1.00 94.56 86 VAL A CA 1
ATOM 664 C C . VAL A 1 86 ? -0.861 5.872 9.312 1.00 94.56 86 VAL A C 1
ATOM 666 O O . VAL A 1 86 ? -1.058 6.907 9.941 1.00 94.56 86 VAL A O 1
ATOM 669 N N . THR A 1 87 ? 0.364 5.403 9.106 1.00 94.06 87 THR A N 1
ATOM 670 C CA . THR A 1 87 ? 1.582 6.112 9.502 1.00 94.06 87 THR A CA 1
ATOM 671 C C . THR A 1 87 ? 2.325 6.544 8.251 1.00 94.06 87 THR A C 1
ATOM 673 O O . THR A 1 87 ? 2.761 5.703 7.468 1.00 94.06 87 THR A O 1
ATOM 676 N N . TYR A 1 88 ? 2.488 7.854 8.069 1.00 87.69 88 TYR A N 1
ATOM 677 C CA . TYR A 1 88 ? 3.304 8.407 6.991 1.00 87.69 88 TYR A CA 1
ATOM 678 C C . TYR A 1 88 ? 4.686 8.785 7.527 1.00 87.69 88 TYR A C 1
ATOM 680 O O . TYR A 1 88 ? 4.799 9.590 8.452 1.00 87.69 88 TYR A O 1
ATOM 688 N N . ILE A 1 89 ? 5.739 8.217 6.946 1.00 86.88 89 ILE A N 1
ATOM 689 C CA . ILE A 1 89 ? 7.131 8.505 7.302 1.00 86.88 89 ILE A CA 1
ATOM 690 C C . ILE A 1 89 ? 7.760 9.219 6.109 1.00 86.88 89 ILE A C 1
ATOM 692 O O . ILE A 1 89 ? 8.107 8.575 5.127 1.00 86.88 89 ILE A O 1
ATOM 696 N N . SER A 1 90 ? 7.891 10.548 6.156 1.00 76.00 90 SER A N 1
ATOM 697 C CA . SER A 1 90 ? 8.547 11.293 5.070 1.00 76.00 90 SER A CA 1
ATOM 698 C C . SER A 1 90 ? 10.044 10.995 5.040 1.00 76.00 90 SER A C 1
ATOM 700 O O . SER A 1 90 ? 10.697 11.094 6.085 1.00 76.00 90 SER A O 1
ATOM 702 N N . ASN A 1 91 ? 10.612 10.733 3.863 1.00 64.94 91 ASN A N 1
ATOM 703 C CA . ASN A 1 91 ? 12.066 10.718 3.729 1.00 64.94 91 ASN A CA 1
ATOM 704 C C . ASN A 1 91 ? 12.601 12.159 3.708 1.00 64.94 91 ASN A C 1
ATOM 706 O O . ASN A 1 91 ? 11.924 13.089 3.269 1.00 64.94 91 ASN A O 1
ATOM 710 N N . ARG A 1 92 ? 13.832 12.357 4.196 1.00 54.84 92 ARG A N 1
ATOM 711 C CA . ARG A 1 92 ? 14.509 13.671 4.227 1.00 54.84 92 ARG A CA 1
ATOM 712 C C . ARG A 1 92 ? 14.557 14.341 2.844 1.00 54.84 92 ARG A C 1
ATOM 714 O O . ARG A 1 92 ? 14.506 15.566 2.763 1.00 54.84 92 ARG A O 1
ATOM 721 N N . ASP A 1 93 ? 14.595 13.541 1.783 1.00 55.75 93 ASP A N 1
ATOM 722 C CA . ASP A 1 93 ? 14.647 14.000 0.393 1.00 55.75 93 ASP A CA 1
ATOM 723 C C . ASP A 1 93 ? 13.310 14.601 -0.082 1.00 55.75 93 ASP A C 1
ATOM 725 O O . ASP A 1 93 ? 13.310 15.599 -0.802 1.00 55.75 93 ASP A O 1
ATOM 729 N N . ASP A 1 94 ? 12.171 14.113 0.431 1.00 54.75 94 ASP A N 1
ATOM 730 C CA . ASP A 1 94 ? 10.841 14.678 0.141 1.00 54.75 94 ASP A CA 1
ATOM 731 C C . ASP A 1 94 ? 10.699 16.113 0.687 1.00 54.75 94 ASP A C 1
ATOM 733 O O . ASP A 1 94 ? 9.939 16.928 0.154 1.00 54.75 94 ASP A O 1
ATOM 737 N N . GLN A 1 95 ? 11.431 16.446 1.759 1.00 52.25 95 GLN A N 1
ATOM 738 C CA . GLN A 1 95 ? 11.472 17.808 2.297 1.00 52.25 95 GLN A CA 1
ATOM 739 C C . GLN A 1 95 ? 12.350 18.738 1.454 1.00 52.25 95 GLN A C 1
ATOM 741 O O . GLN A 1 95 ? 12.013 19.912 1.304 1.00 52.25 95 GLN A O 1
ATOM 746 N N . GLN A 1 96 ? 13.437 18.232 0.865 1.00 49.12 96 GLN A N 1
ATOM 747 C CA . GLN A 1 96 ? 14.302 19.042 0.004 1.00 49.12 96 GLN A CA 1
ATOM 748 C C . GLN A 1 96 ? 13.647 19.373 -1.341 1.00 49.12 96 GLN A C 1
ATOM 750 O O . GLN A 1 96 ? 13.759 20.510 -1.796 1.00 49.12 96 GLN A O 1
ATOM 755 N N . ASP A 1 97 ? 12.901 18.445 -1.945 1.00 54.00 97 ASP A N 1
ATOM 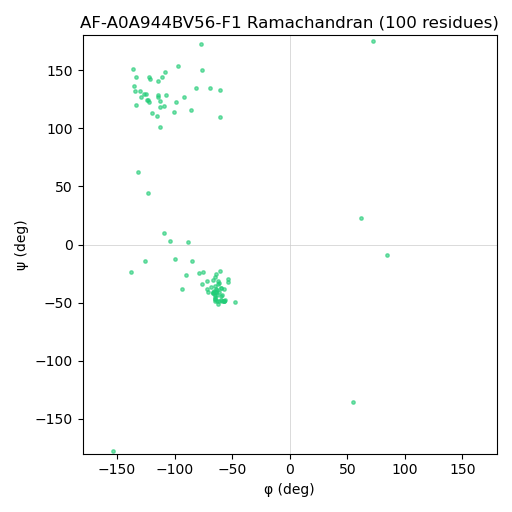756 C CA . ASP A 1 97 ? 12.169 18.715 -3.192 1.00 54.00 97 ASP A CA 1
ATOM 757 C C . ASP A 1 97 ? 11.035 19.736 -3.009 1.00 54.00 97 ASP A C 1
ATOM 759 O O . ASP A 1 97 ? 10.751 20.520 -3.918 1.00 54.00 97 ASP A O 1
ATOM 763 N N . ARG A 1 98 ? 10.421 19.795 -1.818 1.00 55.00 98 ARG A N 1
ATOM 764 C CA . ARG A 1 98 ? 9.458 20.852 -1.461 1.00 55.00 98 ARG A CA 1
ATOM 765 C C . ARG A 1 98 ? 10.117 22.223 -1.318 1.00 55.00 98 ARG A C 1
ATOM 767 O O . ARG A 1 98 ? 9.518 23.213 -1.720 1.00 55.00 98 ARG A O 1
ATOM 774 N N . LEU A 1 99 ? 11.338 22.278 -0.788 1.00 50.72 99 LEU A N 1
ATOM 775 C CA . LEU A 1 99 ? 12.100 23.522 -0.621 1.00 50.72 99 LEU A CA 1
ATOM 776 C C . LEU A 1 99 ? 12.684 24.057 -1.937 1.00 50.72 99 LEU A C 1
ATOM 778 O O . LEU A 1 99 ? 12.951 25.245 -2.032 1.00 50.72 99 LEU A O 1
ATOM 782 N N . ARG A 1 100 ? 12.884 23.206 -2.951 1.00 52.09 100 ARG A N 1
ATOM 783 C CA . ARG A 1 100 ? 13.389 23.614 -4.278 1.00 52.09 100 ARG A CA 1
ATOM 784 C C . ARG A 1 100 ? 12.302 24.112 -5.234 1.00 52.09 100 ARG A C 1
ATOM 786 O O . ARG A 1 100 ? 12.631 24.667 -6.278 1.00 52.09 100 ARG A O 1
ATOM 793 N N . LYS A 1 101 ? 11.029 23.860 -4.918 1.00 50.38 101 LYS A N 1
ATOM 794 C CA . LYS A 1 101 ? 9.860 24.265 -5.719 1.00 50.38 101 LYS A CA 1
ATOM 795 C C . LYS A 1 101 ? 9.106 25.471 -5.130 1.00 50.38 101 LYS A C 1
ATOM 797 O O . LYS A 1 101 ? 8.068 25.834 -5.680 1.00 50.38 101 LYS A O 1
ATOM 802 N N . ALA A 1 102 ? 9.598 26.046 -4.031 1.00 48.88 102 ALA A N 1
ATOM 803 C CA . ALA A 1 102 ? 9.100 27.269 -3.397 1.00 48.88 102 ALA A CA 1
ATOM 804 C C . ALA A 1 102 ? 10.072 28.425 -3.666 1.00 48.88 102 ALA A C 1
ATOM 806 O O . ALA A 1 102 ? 9.583 29.566 -3.799 1.00 48.88 102 ALA A O 1
#

Nearest PDB structures (foldseek):
  1s12-assembly1_A  TM=8.830E-01  e=2.870E-07  Thermotoga maritima
  6wxp-assembly2_C  TM=4.721E-01  e=6.133E-03  synthetic construct
  4rjv-assembly2_C  TM=5.483E-01  e=9.922E-02  synthetic construct
  6wxp-assembly3_E  TM=3.879E-01  e=6.307E-02  synthetic construct
  6wxo-assembly1_B  TM=2.942E-01  e=1.843E-02  synthetic construct

pLDDT: mean 89.43, std 13.67, range [48.88, 98.12]

Solvent-accessible surface area (backbone atoms only — not comparable to full-atom values): 5625 Å² total; per-residue (Å²): 79,24,42,36,38,35,42,50,68,33,40,39,40,39,36,51,54,32,89,50,63,67,60,36,50,52,52,52,49,48,52,52,52,48,50,57,48,44,73,76,73,51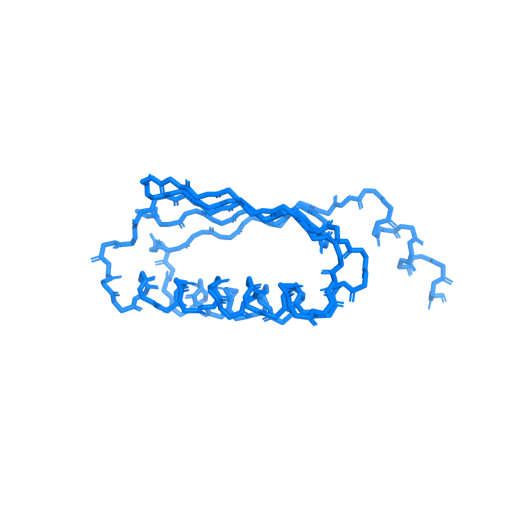,92,72,60,48,81,46,80,54,95,51,35,40,38,39,39,46,46,80,92,42,35,68,60,45,51,53,44,49,53,54,52,53,51,49,28,71,75,37,74,83,42,35,46,78,44,80,44,78,44,78,64,65,56,51,60,55,64,76,74,109

Foldseek 3Di:
DWEWEDEAQFKIKIADAFPDPVLRVQLVVLVVVLVVCQVVPHDDKDWDDDDRIIMIGGDPSCSVSSVVSVVSLVVSCVVPPPRYHYHYHHDPVNVVVVVVVD

Sequence (102 aa):
MTEITIKGKYDIEIKGHSPDKRVCSGISTLTAALEGWLLNNVSDYTYHEGDGYVRITAPKEAETAVEMFAIGILRIEKSFPGIVRVTYISNRDDQQDRLRKA